Protein AF-A0A260YPU6-F1 (afdb_monomer_lite)

InterPro domains:
  IPR058879 NTF2-like domain, nematodes 2 [PF26529] (7-64)

Structure (mmCIF, N/CA/C/O backbone):
data_AF-A0A260YPU6-F1
#
_entry.id   AF-A0A260YPU6-F1
#
loop_
_atom_site.group_PDB
_atom_site.id
_atom_site.type_symbol
_atom_site.label_atom_id
_atom_site.label_alt_id
_atom_site.label_comp_id
_atom_site.label_asym_id
_atom_site.label_entity_id
_atom_site.label_seq_id
_atom_site.pdbx_PDB_ins_code
_atom_site.Cartn_x
_atom_site.Cartn_y
_atom_site.Cartn_z
_atom_site.occupancy
_atom_site.B_iso_or_equiv
_atom_site.auth_seq_id
_atom_site.auth_comp_id
_atom_site.auth_asym_id
_atom_site.auth_atom_id
_atom_site.pdbx_PDB_model_num
ATOM 1 N N . GLY A 1 1 ? 7.058 -7.503 -10.074 1.00 74.31 1 GLY A N 1
ATOM 2 C CA . GLY A 1 1 ? 7.553 -7.502 -8.681 1.00 74.31 1 GLY A CA 1
ATOM 3 C C . GLY A 1 1 ? 6.938 -6.349 -7.916 1.00 74.31 1 GLY A C 1
ATOM 4 O O . GLY A 1 1 ? 6.460 -5.420 -8.553 1.00 74.31 1 GLY A O 1
ATOM 5 N N . TYR A 1 2 ? 6.943 -6.376 -6.585 1.00 79.12 2 TYR A N 1
ATOM 6 C CA . TYR A 1 2 ? 6.414 -5.304 -5.731 1.00 79.12 2 TYR A CA 1
ATOM 7 C C . TYR A 1 2 ? 7.395 -4.923 -4.615 1.00 79.12 2 TYR A C 1
ATOM 9 O O . TYR A 1 2 ? 8.199 -5.738 -4.174 1.00 79.12 2 TYR A O 1
ATOM 17 N N . ARG A 1 3 ? 7.330 -3.676 -4.160 1.00 83.00 3 ARG A N 1
ATOM 18 C CA . ARG A 1 3 ? 8.109 -3.128 -3.054 1.00 83.00 3 ARG A CA 1
ATOM 19 C C . ARG A 1 3 ? 7.167 -2.352 -2.149 1.00 83.00 3 ARG A C 1
ATOM 21 O O . ARG A 1 3 ? 6.622 -1.329 -2.556 1.00 83.00 3 ARG A O 1
ATOM 28 N N . LEU A 1 4 ? 6.996 -2.822 -0.920 1.00 84.81 4 LEU A N 1
ATOM 29 C CA . LEU A 1 4 ? 6.366 -2.026 0.130 1.00 84.81 4 LEU A CA 1
ATOM 30 C C . LEU A 1 4 ? 7.306 -0.887 0.527 1.00 84.81 4 LEU A C 1
ATOM 32 O O . LEU A 1 4 ? 8.526 -1.057 0.493 1.00 84.81 4 LEU A O 1
ATOM 36 N N . ILE A 1 5 ? 6.748 0.261 0.898 1.00 87.00 5 ILE A N 1
ATOM 37 C CA . ILE A 1 5 ? 7.503 1.415 1.389 1.00 87.00 5 ILE A CA 1
ATOM 38 C C . ILE A 1 5 ? 7.351 1.455 2.915 1.00 87.00 5 ILE A C 1
ATOM 40 O O . ILE A 1 5 ? 6.369 2.015 3.400 1.00 87.00 5 ILE A O 1
ATOM 44 N N . PRO A 1 6 ? 8.270 0.867 3.710 1.00 84.69 6 PRO A N 1
ATOM 45 C CA . PRO A 1 6 ? 8.053 0.699 5.150 1.00 84.69 6 PRO A CA 1
ATOM 46 C C . PRO A 1 6 ? 7.946 2.033 5.887 1.00 84.69 6 PRO A C 1
ATOM 48 O O . PRO A 1 6 ? 7.167 2.153 6.821 1.00 84.69 6 PRO A O 1
ATOM 51 N N . SER A 1 7 ? 8.658 3.061 5.412 1.00 87.50 7 SER A N 1
ATOM 52 C CA . SER A 1 7 ? 8.575 4.426 5.944 1.00 87.50 7 SER A CA 1
ATOM 53 C C . SER A 1 7 ? 7.204 5.083 5.757 1.00 87.50 7 SER A C 1
ATOM 55 O O . SER A 1 7 ? 6.916 6.069 6.429 1.00 87.50 7 SER A O 1
ATOM 57 N N . SER A 1 8 ? 6.358 4.564 4.859 1.00 86.88 8 SER A N 1
ATOM 58 C CA . SER A 1 8 ? 4.975 5.033 4.713 1.00 86.88 8 SER A CA 1
ATOM 59 C C . SER A 1 8 ? 4.040 4.449 5.776 1.00 86.88 8 SER A C 1
ATOM 61 O O . SER A 1 8 ? 2.991 5.030 6.034 1.00 86.88 8 SER A O 1
ATOM 63 N N . ILE A 1 9 ? 4.418 3.333 6.409 1.00 86.75 9 ILE A N 1
ATOM 64 C CA . ILE A 1 9 ? 3.595 2.647 7.404 1.00 86.75 9 ILE A CA 1
ATOM 65 C C . ILE A 1 9 ? 3.817 3.315 8.760 1.00 86.75 9 ILE A C 1
ATOM 67 O O . ILE A 1 9 ? 4.920 3.299 9.307 1.00 86.75 9 ILE A O 1
ATOM 71 N N . LYS A 1 10 ? 2.756 3.897 9.319 1.00 86.38 10 LYS A N 1
ATOM 72 C CA . LYS A 1 10 ? 2.787 4.504 10.654 1.00 86.38 10 LYS A CA 1
ATOM 73 C C . LYS A 1 10 ? 2.436 3.464 11.718 1.00 86.38 10 LYS A C 1
ATOM 75 O O . LYS A 1 10 ? 1.417 2.785 11.601 1.00 86.38 10 LYS A O 1
ATOM 80 N N . PHE A 1 11 ? 3.267 3.377 12.757 1.00 84.94 11 PHE A N 1
ATOM 81 C CA . PHE A 1 11 ? 3.046 2.533 13.933 1.00 84.94 11 PHE A CA 1
ATOM 82 C C . PHE A 1 11 ? 2.961 3.396 15.209 1.00 84.94 11 PHE A C 1
ATOM 84 O O . PHE A 1 11 ? 3.795 4.291 15.365 1.00 84.94 11 PHE A O 1
ATOM 91 N N . PRO A 1 12 ? 2.014 3.128 16.133 1.00 86.50 12 PRO A N 1
ATOM 92 C CA . PRO A 1 12 ? 0.919 2.162 16.001 1.00 86.50 12 PRO A CA 1
ATOM 93 C C . PRO A 1 12 ? -0.084 2.586 14.914 1.00 86.50 12 PRO A C 1
ATOM 95 O O . PRO A 1 12 ? -0.192 3.766 14.584 1.00 86.50 12 PRO A O 1
ATOM 98 N N . ALA A 1 13 ? -0.794 1.616 14.333 1.00 82.50 13 ALA A N 1
ATOM 99 C CA . ALA A 1 13 ? -1.804 1.906 13.320 1.00 82.50 13 ALA A CA 1
ATOM 100 C C . ALA A 1 13 ? -3.003 2.633 13.956 1.00 82.50 13 ALA A C 1
ATOM 102 O O . ALA A 1 13 ? -3.522 2.205 14.987 1.00 82.50 13 ALA A O 1
ATOM 103 N N . THR A 1 14 ? -3.412 3.741 13.343 1.00 89.88 14 THR A N 1
ATOM 104 C CA . THR A 1 14 ? -4.559 4.571 13.737 1.00 89.88 14 THR A CA 1
ATOM 105 C C . THR A 1 14 ? -5.837 4.132 13.023 1.00 89.88 14 THR A C 1
ATOM 107 O O . THR A 1 14 ? -5.759 3.462 11.999 1.00 89.88 14 THR A O 1
ATOM 110 N N . GLU A 1 15 ? -7.013 4.575 13.493 1.00 92.06 15 GLU A N 1
ATOM 111 C CA . GLU A 1 15 ? -8.317 4.226 12.887 1.00 92.06 15 GLU A CA 1
ATOM 112 C C . GLU A 1 15 ? -8.398 4.489 11.378 1.00 92.06 15 GLU A C 1
ATOM 114 O O . GLU A 1 15 ? -9.113 3.794 10.665 1.00 92.06 15 GLU A O 1
ATOM 119 N N . SER A 1 16 ? -7.655 5.477 10.886 1.00 92.00 16 SER A N 1
ATOM 120 C CA . SER A 1 16 ? -7.384 5.675 9.468 1.00 92.00 16 SER A CA 1
ATOM 121 C C . SER A 1 16 ? -5.875 5.695 9.273 1.00 92.00 16 SER A C 1
ATOM 123 O O . SER A 1 16 ? -5.175 6.440 9.962 1.00 92.00 16 SER A O 1
ATOM 125 N N . THR A 1 17 ? -5.358 4.855 8.381 1.00 93.62 17 THR A N 1
ATOM 126 C CA . THR A 1 17 ? -3.924 4.764 8.096 1.00 93.62 17 THR A CA 1
ATOM 127 C C . THR A 1 17 ? -3.688 4.565 6.609 1.00 93.62 17 THR A C 1
ATOM 129 O O . THR A 1 17 ? -4.552 4.079 5.885 1.00 93.62 17 THR A O 1
ATOM 132 N N . THR A 1 18 ? -2.503 4.933 6.143 1.00 93.81 18 THR A N 1
ATOM 133 C CA . THR A 1 18 ? -2.130 4.826 4.735 1.00 93.81 18 THR A CA 1
ATOM 134 C C . THR A 1 18 ? -0.805 4.096 4.632 1.00 93.81 18 THR A C 1
ATOM 136 O O . THR A 1 18 ? 0.081 4.305 5.457 1.00 93.81 18 THR A O 1
ATOM 139 N N . PHE A 1 19 ? -0.641 3.274 3.601 1.00 93.00 19 PHE A N 1
ATOM 140 C CA . PHE A 1 19 ? 0.673 2.777 3.214 1.00 93.00 19 PHE A CA 1
ATOM 141 C C . PHE A 1 19 ? 0.825 2.748 1.699 1.00 93.00 19 PHE A C 1
ATOM 143 O O . PHE A 1 19 ? -0.147 2.738 0.942 1.00 93.00 19 PHE A O 1
ATOM 150 N N . GLN A 1 20 ? 2.076 2.749 1.258 1.00 93.75 20 GLN A N 1
ATOM 151 C CA . GLN A 1 20 ? 2.438 2.789 -0.146 1.00 93.75 20 GLN A CA 1
ATOM 152 C C . GLN A 1 20 ? 3.129 1.499 -0.573 1.00 93.75 20 GLN A C 1
ATOM 154 O O . GLN A 1 20 ? 3.955 0.921 0.144 1.00 93.75 20 GLN A O 1
ATOM 159 N N . MET A 1 21 ? 2.805 1.079 -1.789 1.00 90.75 21 MET A N 1
ATOM 160 C CA . MET A 1 21 ? 3.431 -0.036 -2.478 1.00 90.75 21 MET A CA 1
ATOM 161 C C . MET A 1 21 ? 3.761 0.393 -3.899 1.00 90.75 21 MET A C 1
ATOM 163 O O . MET A 1 21 ? 2.933 0.976 -4.589 1.00 90.75 21 MET A O 1
ATOM 167 N N . ASN A 1 22 ? 4.947 0.039 -4.366 1.00 89.25 22 ASN A N 1
ATOM 168 C CA . ASN A 1 22 ? 5.311 0.190 -5.764 1.00 89.25 22 ASN A CA 1
ATOM 169 C C . ASN A 1 22 ? 5.305 -1.183 -6.421 1.00 89.25 22 ASN A C 1
ATOM 171 O O . ASN A 1 22 ? 5.808 -2.143 -5.844 1.00 89.25 22 ASN A O 1
ATOM 175 N N . THR A 1 23 ? 4.796 -1.293 -7.639 1.00 85.75 23 THR A N 1
ATOM 176 C CA . THR A 1 23 ? 4.923 -2.502 -8.456 1.00 85.75 23 THR A CA 1
ATOM 177 C C . THR A 1 23 ? 5.687 -2.192 -9.724 1.00 85.75 23 THR A C 1
ATOM 179 O O . THR A 1 23 ? 5.536 -1.119 -10.292 1.00 85.75 23 THR A O 1
ATOM 182 N N . VAL A 1 24 ? 6.474 -3.152 -10.187 1.00 85.19 24 VAL A N 1
ATOM 183 C CA . VAL A 1 24 ? 7.154 -3.108 -11.478 1.00 85.19 24 VAL A CA 1
ATOM 184 C C . VAL A 1 24 ? 6.670 -4.276 -12.319 1.00 85.19 24 VAL A C 1
ATOM 186 O O . VAL A 1 24 ? 6.708 -5.429 -11.872 1.00 85.19 24 VAL A O 1
ATOM 189 N N . THR A 1 25 ? 6.216 -3.974 -13.529 1.00 78.75 25 THR A N 1
ATOM 190 C CA . THR A 1 25 ? 5.744 -4.955 -14.509 1.00 78.75 25 THR A CA 1
ATOM 191 C C . THR A 1 25 ? 6.583 -4.876 -15.780 1.00 78.75 25 THR A C 1
ATOM 193 O O . THR A 1 25 ? 7.140 -3.828 -16.103 1.00 78.75 25 THR A O 1
ATOM 196 N N . LYS A 1 26 ? 6.708 -6.007 -16.477 1.00 76.62 26 LYS A N 1
ATOM 197 C CA . LYS A 1 26 ? 7.367 -6.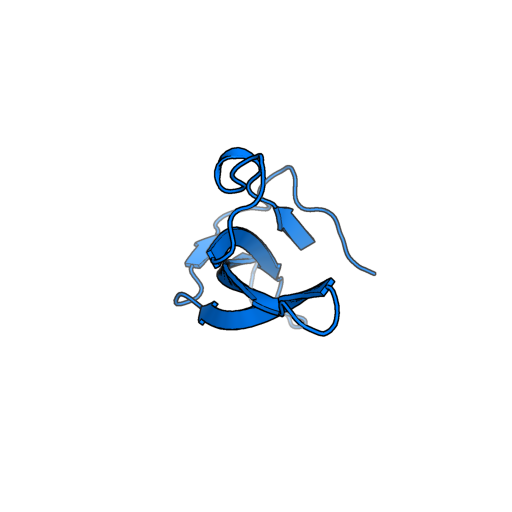109 -17.780 1.00 76.62 26 LYS A CA 1
ATOM 198 C C . LYS A 1 26 ? 6.326 -6.585 -18.800 1.00 76.62 26 LYS A C 1
ATOM 200 O O . LYS A 1 26 ? 5.567 -7.498 -18.462 1.00 76.62 26 LYS A O 1
ATOM 205 N N . PRO A 1 27 ? 6.269 -6.011 -20.011 1.00 71.81 27 PRO A N 1
ATOM 206 C CA . PRO A 1 27 ? 5.355 -6.479 -21.046 1.00 71.81 27 PRO A CA 1
ATOM 207 C C . PRO A 1 27 ? 5.666 -7.928 -21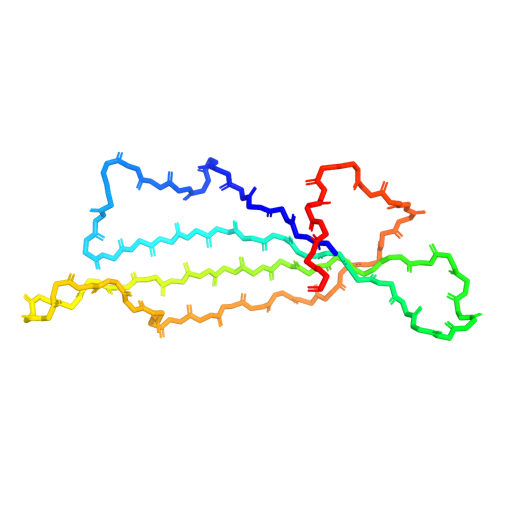.464 1.00 71.81 27 PRO A C 1
ATOM 209 O O . PRO A 1 27 ? 6.820 -8.357 -21.498 1.00 71.81 27 PRO A O 1
ATOM 212 N N . LEU A 1 28 ? 4.614 -8.695 -21.782 1.00 67.12 28 LEU A N 1
ATOM 213 C CA . LEU A 1 28 ? 4.704 -10.106 -22.197 1.00 67.12 28 LEU A CA 1
ATOM 214 C C . LEU A 1 28 ? 5.239 -10.300 -23.626 1.00 67.12 28 LEU A C 1
ATOM 216 O O . LEU A 1 28 ? 5.719 -11.384 -23.956 1.00 67.12 28 LEU A O 1
ATOM 220 N N . LYS A 1 29 ? 5.141 -9.285 -24.491 1.00 68.06 29 LYS A N 1
ATOM 221 C CA . LYS A 1 29 ? 5.623 -9.327 -25.881 1.00 68.06 29 LYS A CA 1
ATOM 222 C C . LYS A 1 29 ? 6.749 -8.320 -26.101 1.00 68.06 29 LYS A C 1
ATOM 224 O O . LYS A 1 29 ? 6.893 -7.395 -25.315 1.00 68.06 29 LYS A O 1
ATOM 229 N N . LYS A 1 30 ? 7.509 -8.582 -27.173 1.00 52.44 30 LYS A N 1
ATOM 230 C CA . LYS A 1 30 ? 8.754 -7.990 -27.713 1.00 52.44 30 LYS A CA 1
ATOM 231 C C . LYS A 1 30 ? 8.879 -6.449 -27.778 1.00 52.44 30 LYS A C 1
ATOM 233 O O . LYS A 1 30 ? 9.674 -5.977 -28.575 1.00 52.44 30 LYS A O 1
ATOM 238 N N . ASP A 1 31 ? 8.168 -5.669 -26.974 1.00 55.69 31 ASP A N 1
ATOM 239 C CA . ASP A 1 31 ? 8.511 -4.259 -26.814 1.00 55.69 31 ASP A CA 1
ATOM 240 C C . ASP A 1 31 ? 9.684 -4.139 -25.835 1.00 55.69 31 ASP A C 1
ATOM 242 O O . ASP A 1 31 ? 9.605 -4.436 -24.640 1.00 55.69 31 ASP A O 1
ATOM 246 N N . ASP A 1 32 ? 10.811 -3.824 -26.461 1.00 58.66 32 ASP A N 1
ATOM 247 C CA . ASP A 1 32 ? 12.153 -3.546 -25.974 1.00 58.66 32 ASP A CA 1
ATOM 248 C C . ASP A 1 32 ? 12.256 -3.090 -24.517 1.00 58.66 32 ASP A C 1
ATOM 250 O O . ASP A 1 32 ? 12.019 -1.935 -24.190 1.00 58.66 32 ASP A O 1
ATOM 254 N N . GLY A 1 33 ? 12.719 -3.996 -23.649 1.00 60.75 33 GLY A N 1
ATOM 255 C CA . GLY A 1 33 ? 13.514 -3.680 -22.452 1.00 60.75 33 GLY A CA 1
ATOM 256 C C . GLY A 1 33 ? 12.891 -2.810 -21.351 1.00 60.75 33 GLY A C 1
ATOM 257 O O . GLY A 1 33 ? 13.527 -2.650 -20.310 1.00 60.75 33 GLY A O 1
ATOM 258 N N . TRP A 1 34 ? 11.692 -2.261 -21.536 1.00 71.06 34 TRP A N 1
ATOM 259 C CA . TRP A 1 34 ? 11.105 -1.283 -20.628 1.00 71.06 34 TRP A CA 1
ATOM 260 C C . TRP A 1 34 ? 10.348 -1.946 -19.486 1.00 71.06 34 TRP A C 1
ATOM 262 O O . TRP A 1 34 ? 9.619 -2.928 -19.649 1.00 71.06 34 TRP A O 1
ATOM 272 N N . PHE A 1 35 ? 10.518 -1.362 -18.307 1.00 77.81 35 PHE A N 1
ATOM 273 C CA . PHE A 1 35 ? 9.791 -1.728 -17.104 1.00 77.81 35 PHE A CA 1
ATOM 274 C C . PHE A 1 35 ? 8.771 -0.637 -16.797 1.00 77.81 35 PHE A C 1
ATOM 276 O O . PHE A 1 35 ? 9.075 0.544 -16.913 1.00 77.81 35 PHE A O 1
ATOM 283 N N . TYR A 1 36 ? 7.568 -1.016 -16.378 1.00 81.69 36 TYR A N 1
ATOM 284 C CA . TYR A 1 36 ? 6.538 -0.063 -15.969 1.00 81.69 36 TYR A CA 1
ATOM 285 C C . TYR A 1 36 ? 6.415 -0.073 -14.453 1.00 81.69 36 TYR A C 1
ATOM 287 O O . TYR A 1 36 ? 6.037 -1.089 -13.860 1.00 81.69 36 TYR A O 1
ATOM 295 N N . GLY A 1 37 ? 6.760 1.054 -13.834 1.00 85.88 37 GLY A N 1
ATOM 296 C CA . GLY A 1 37 ? 6.586 1.311 -12.413 1.00 85.88 37 GLY A CA 1
ATOM 297 C C . GLY A 1 37 ? 5.203 1.882 -12.132 1.00 85.88 37 GLY A C 1
ATOM 298 O O . GLY A 1 37 ? 4.775 2.825 -12.782 1.00 85.88 37 GLY A O 1
ATOM 299 N N . GLN A 1 38 ? 4.514 1.340 -11.140 1.00 87.88 38 GLN A N 1
ATOM 300 C CA . GLN A 1 38 ? 3.186 1.771 -10.724 1.00 87.88 38 GLN A CA 1
ATOM 301 C C . GLN A 1 38 ? 3.207 2.014 -9.217 1.00 87.88 38 GLN A C 1
ATOM 303 O O . GLN A 1 38 ? 3.612 1.129 -8.459 1.00 87.88 38 GLN A O 1
ATOM 308 N N . LYS A 1 39 ? 2.776 3.199 -8.777 1.00 91.31 39 LYS A N 1
ATOM 309 C CA . LYS A 1 39 ? 2.636 3.523 -7.353 1.00 91.31 39 LYS A CA 1
ATOM 310 C C . LYS A 1 39 ? 1.189 3.272 -6.935 1.00 91.31 39 LYS A C 1
ATOM 312 O O . LYS A 1 39 ? 0.251 3.641 -7.647 1.00 91.31 39 LYS A O 1
ATOM 317 N N . TRP A 1 40 ? 1.039 2.624 -5.790 1.00 93.38 40 TRP A N 1
ATOM 318 C CA . TRP A 1 40 ? -0.227 2.291 -5.156 1.00 93.38 40 TRP A CA 1
ATOM 319 C C . TRP A 1 40 ? -0.238 2.930 -3.774 1.00 93.38 40 TRP A C 1
ATOM 321 O O . TRP A 1 40 ? 0.670 2.691 -2.973 1.00 93.38 40 TRP A O 1
ATOM 331 N N . THR A 1 41 ? -1.274 3.707 -3.486 1.00 95.00 41 THR A N 1
ATOM 332 C CA . THR A 1 41 ? -1.521 4.255 -2.152 1.00 95.00 41 THR A CA 1
ATOM 333 C C . THR A 1 41 ? -2.781 3.606 -1.600 1.00 95.00 41 THR A C 1
ATOM 335 O O . THR A 1 41 ? -3.873 3.783 -2.143 1.00 95.00 41 THR A O 1
ATOM 338 N N . PHE A 1 42 ? -2.619 2.829 -0.534 1.0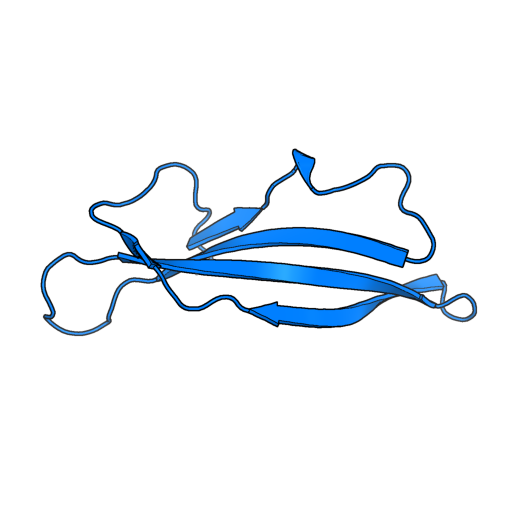0 95.06 42 PHE A N 1
ATOM 339 C CA . PHE A 1 42 ? -3.710 2.165 0.168 1.00 95.06 42 PHE A CA 1
ATOM 340 C C . PHE A 1 42 ? -4.139 3.026 1.339 1.00 95.06 42 PHE A C 1
ATOM 342 O O . PHE A 1 42 ? -3.334 3.278 2.232 1.00 95.06 42 PHE A O 1
ATOM 349 N N . HIS A 1 43 ? -5.402 3.428 1.354 1.00 95.19 43 HIS A N 1
ATOM 350 C CA . HIS A 1 43 ? -6.034 4.078 2.493 1.00 95.19 43 HIS A CA 1
ATOM 351 C C . HIS A 1 43 ? -6.870 3.034 3.218 1.00 95.19 43 HIS A C 1
ATOM 353 O O . HIS A 1 43 ? -7.832 2.495 2.667 1.00 95.19 43 HIS A O 1
ATOM 359 N N . LEU A 1 44 ? -6.451 2.705 4.432 1.00 94.62 44 LEU A N 1
ATOM 360 C CA . LEU A 1 44 ? -7.089 1.727 5.290 1.00 94.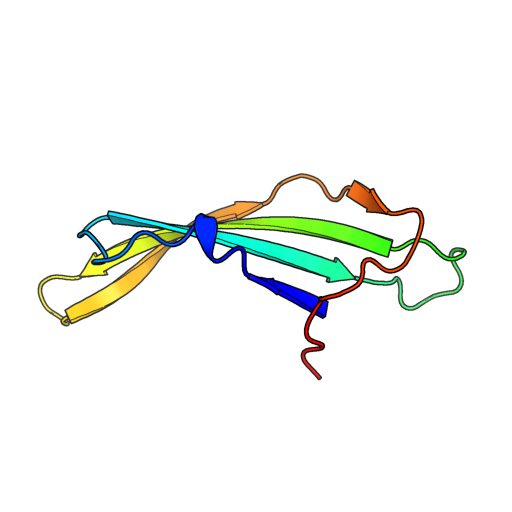62 44 LEU A CA 1
ATOM 361 C C . LEU A 1 44 ? -7.907 2.418 6.370 1.00 94.62 44 LEU A C 1
ATOM 363 O O . LEU A 1 44 ? -7.507 3.452 6.910 1.00 94.62 44 LEU A O 1
ATOM 367 N N . LYS A 1 45 ? -9.009 1.776 6.745 1.00 95.00 45 LYS A N 1
ATOM 368 C CA . LYS A 1 45 ? -9.838 2.201 7.864 1.00 95.00 45 LYS A CA 1
ATOM 369 C C . LYS A 1 45 ? -10.172 1.030 8.767 1.00 95.00 45 LYS A C 1
ATOM 371 O O . LYS A 1 45 ? -10.411 -0.081 8.301 1.00 95.00 45 LYS A O 1
ATOM 376 N N . TRP A 1 46 ? -10.148 1.284 10.064 1.00 93.88 46 TRP A N 1
ATOM 377 C CA . TRP A 1 46 ? -10.477 0.317 11.091 1.00 93.88 46 TRP A CA 1
ATOM 378 C C . TRP A 1 46 ? -11.992 0.166 11.199 1.00 93.88 46 TRP A C 1
ATOM 380 O O . TRP A 1 46 ? -12.728 1.147 11.331 1.00 93.88 46 TRP A O 1
ATOM 390 N N . HIS A 1 47 ? -12.472 -1.071 11.143 1.00 92.94 47 HIS A N 1
ATOM 391 C CA . HIS A 1 47 ? -13.866 -1.384 11.401 1.00 92.94 47 HIS A CA 1
ATOM 392 C C . HIS A 1 47 ? -14.047 -1.756 12.877 1.00 92.94 47 HIS A C 1
ATOM 394 O O . HIS A 1 47 ? -13.701 -2.858 13.295 1.00 92.94 47 HIS A O 1
ATOM 400 N N . ASN A 1 48 ? -14.617 -0.843 13.671 1.00 90.12 48 ASN A N 1
ATOM 401 C CA . ASN A 1 48 ? -14.737 -0.990 15.130 1.00 90.12 48 ASN A CA 1
ATOM 402 C C . ASN A 1 48 ? -15.503 -2.241 15.586 1.00 90.12 48 ASN A C 1
ATOM 404 O O . ASN A 1 48 ? -15.203 -2.784 16.646 1.00 90.12 48 ASN A O 1
ATOM 408 N N . ARG A 1 49 ? -16.491 -2.699 14.806 1.00 90.31 49 ARG A N 1
ATOM 409 C CA . ARG A 1 49 ? -17.327 -3.848 15.182 1.00 90.31 49 ARG A CA 1
ATOM 410 C C . ARG A 1 49 ? -16.616 -5.180 14.973 1.00 90.31 49 ARG A C 1
ATOM 412 O O . ARG A 1 49 ? -16.673 -6.041 15.841 1.00 90.31 49 ARG A O 1
ATOM 419 N N . ASP A 1 50 ? -15.959 -5.320 13.830 1.00 89.81 50 ASP A N 1
ATOM 420 C CA . ASP A 1 50 ? -15.386 -6.595 13.388 1.00 89.81 50 ASP A CA 1
ATOM 421 C C . ASP A 1 50 ? -13.865 -6.659 13.598 1.00 89.81 50 ASP A C 1
ATOM 423 O O . ASP A 1 50 ? -13.242 -7.676 13.315 1.00 89.81 50 ASP A O 1
ATOM 427 N N . GLN A 1 51 ? -13.270 -5.576 14.109 1.00 90.94 51 GLN A N 1
ATOM 428 C CA . GLN A 1 51 ? -11.873 -5.480 14.526 1.00 90.94 51 GLN A CA 1
ATOM 429 C C . GLN A 1 51 ? -10.864 -5.839 13.423 1.00 90.94 51 GLN A C 1
ATOM 431 O O . GLN A 1 51 ? -9.898 -6.571 13.647 1.00 90.94 51 GLN A O 1
ATOM 436 N N . PHE A 1 52 ? -11.066 -5.295 12.222 1.00 92.31 52 PHE A N 1
ATOM 437 C CA . PHE A 1 52 ? -10.117 -5.427 11.117 1.00 92.31 52 PHE A CA 1
ATOM 438 C C . PHE A 1 52 ? -9.976 -4.128 10.319 1.00 92.31 52 PHE A C 1
ATOM 440 O O . PHE A 1 52 ? -10.869 -3.278 10.311 1.00 92.31 52 PHE A O 1
ATOM 447 N N . TYR A 1 53 ? -8.846 -3.978 9.625 1.00 92.62 53 TYR A N 1
ATOM 448 C CA . TYR A 1 53 ? -8.649 -2.906 8.651 1.00 92.62 53 TYR A CA 1
ATOM 449 C C . TYR A 1 53 ? -9.179 -3.324 7.281 1.00 92.62 53 TYR A C 1
ATOM 451 O O . TYR A 1 53 ? -8.799 -4.377 6.769 1.00 92.62 53 TYR A O 1
ATOM 459 N N . TYR A 1 54 ? -9.994 -2.477 6.659 1.00 93.12 54 TYR A N 1
ATOM 460 C CA . TYR A 1 54 ? -10.404 -2.621 5.263 1.00 93.12 54 TYR A CA 1
ATOM 461 C C . TYR A 1 54 ? -9.801 -1.515 4.403 1.00 93.12 54 TYR A C 1
ATOM 463 O O . TYR A 1 54 ? -9.445 -0.448 4.903 1.00 93.12 54 TYR A O 1
ATOM 471 N N . ILE A 1 55 ? -9.694 -1.770 3.099 1.00 95.25 55 ILE A N 1
ATOM 472 C CA . ILE A 1 55 ? -9.289 -0.757 2.122 1.00 95.25 55 ILE A CA 1
ATOM 473 C C . ILE A 1 55 ? -10.490 0.163 1.887 1.00 95.25 55 ILE A C 1
ATOM 475 O O . ILE A 1 55 ? -11.456 -0.235 1.243 1.00 95.25 55 ILE A O 1
ATOM 479 N N . GLU A 1 56 ? -10.435 1.382 2.421 1.00 96.50 56 GLU A N 1
ATOM 480 C CA . GLU A 1 56 ? -11.442 2.422 2.176 1.00 96.50 56 GLU A CA 1
ATOM 481 C C . GLU A 1 56 ? -11.257 3.023 0.779 1.00 96.50 56 GLU A C 1
ATOM 483 O O . GLU A 1 56 ? -12.226 3.277 0.065 1.00 96.50 56 GLU A O 1
ATOM 488 N N . LYS A 1 57 ? -9.999 3.221 0.366 1.00 96.12 57 LYS A N 1
ATOM 489 C CA . LYS A 1 57 ? -9.653 3.772 -0.946 1.00 96.12 57 LYS A CA 1
ATOM 490 C C . LYS A 1 57 ? -8.328 3.212 -1.445 1.00 96.12 57 LYS A C 1
ATOM 492 O O . LYS A 1 57 ? -7.376 3.043 -0.683 1.00 96.12 57 LYS A O 1
ATOM 497 N N . LEU A 1 58 ? -8.257 2.991 -2.752 1.00 95.06 58 LEU A N 1
ATOM 498 C CA . LEU A 1 58 ? -7.030 2.666 -3.463 1.00 95.06 58 LEU A CA 1
ATOM 499 C C . LEU A 1 58 ? -6.764 3.730 -4.525 1.00 95.06 58 LEU A C 1
ATOM 501 O O . LEU A 1 58 ? -7.617 3.989 -5.371 1.00 95.06 58 LEU A O 1
ATOM 505 N N . GLU A 1 59 ? -5.584 4.339 -4.479 1.00 95.44 59 GLU A N 1
ATOM 506 C CA . GLU A 1 59 ? -5.144 5.310 -5.479 1.00 95.44 59 GLU A CA 1
ATOM 507 C C . GLU A 1 59 ? -3.991 4.747 -6.301 1.00 95.44 59 GLU A C 1
ATOM 509 O O . GLU A 1 59 ? -3.030 4.183 -5.773 1.00 95.44 59 GLU A O 1
ATOM 514 N N . LEU A 1 60 ? -4.107 4.939 -7.611 1.00 91.50 60 LEU A N 1
ATOM 515 C CA . LEU A 1 60 ? -3.177 4.482 -8.629 1.00 91.50 60 LEU A CA 1
ATOM 516 C C . LEU A 1 60 ? -2.638 5.706 -9.361 1.00 91.50 60 LEU A C 1
ATOM 518 O O . LEU A 1 60 ? -3.415 6.506 -9.880 1.00 91.50 60 LEU A O 1
ATOM 522 N N . THR A 1 61 ? -1.318 5.863 -9.417 1.00 88.81 61 THR A N 1
ATOM 523 C CA . THR A 1 61 ? -0.705 6.897 -10.266 1.00 88.81 61 THR A CA 1
ATOM 524 C C . THR A 1 61 ? -0.632 6.435 -11.720 1.00 88.81 61 THR A C 1
ATOM 526 O O . THR A 1 61 ? -0.780 5.251 -11.999 1.00 88.81 61 THR A O 1
ATOM 529 N N . CYS A 1 62 ? -0.358 7.324 -12.674 1.00 83.81 62 CYS A N 1
ATOM 530 C CA . CYS A 1 62 ? 0.010 6.851 -14.010 1.00 83.81 62 CYS A CA 1
ATOM 531 C C . CYS A 1 62 ? 1.304 6.012 -13.940 1.00 83.81 62 CYS A C 1
ATOM 533 O O . CYS A 1 62 ? 2.184 6.340 -13.133 1.00 83.81 62 CYS A O 1
ATOM 535 N N . PRO A 1 63 ? 1.433 4.954 -14.761 1.00 82.81 63 PRO A N 1
ATOM 536 C CA . PRO A 1 63 ? 2.664 4.186 -14.849 1.00 82.81 63 PRO A CA 1
ATOM 537 C C . PRO A 1 63 ? 3.832 5.046 -15.344 1.00 82.81 63 PRO A C 1
ATOM 539 O O . PRO A 1 63 ? 3.699 5.795 -16.310 1.00 82.81 63 PRO A O 1
ATOM 542 N N . GLU A 1 64 ? 4.991 4.901 -14.711 1.00 84.06 64 GLU A N 1
ATOM 543 C CA . GLU A 1 64 ? 6.250 5.519 -15.130 1.00 84.06 64 GLU A CA 1
ATOM 544 C C . GLU A 1 64 ? 7.087 4.492 -15.908 1.00 84.06 64 GLU A C 1
ATOM 546 O O . GLU A 1 64 ? 7.215 3.338 -15.487 1.00 84.06 64 GLU A O 1
ATOM 551 N N . ILE A 1 65 ? 7.670 4.901 -17.041 1.00 82.38 65 ILE A N 1
ATOM 552 C CA . ILE A 1 65 ? 8.624 4.070 -17.789 1.00 82.38 65 ILE A CA 1
ATOM 553 C C . ILE A 1 65 ? 9.958 4.093 -17.039 1.00 82.38 65 ILE A C 1
ATOM 555 O O . ILE A 1 65 ? 10.533 5.151 -16.792 1.00 82.38 65 ILE A O 1
ATOM 559 N N . LEU A 1 66 ? 10.454 2.916 -16.683 1.00 76.75 66 LEU A N 1
ATOM 560 C CA . LEU A 1 66 ? 11.711 2.714 -15.982 1.00 76.75 66 LEU A CA 1
ATOM 561 C C . LEU A 1 66 ? 12.763 2.193 -16.965 1.00 76.75 66 LEU A C 1
ATOM 563 O O . LEU A 1 66 ? 12.527 1.229 -17.697 1.00 76.75 66 LEU A O 1
ATOM 567 N N . ALA A 1 67 ? 13.938 2.826 -16.947 1.00 66.81 67 ALA A N 1
ATOM 568 C CA . ALA A 1 67 ? 15.051 2.514 -17.844 1.00 66.81 67 ALA A CA 1
ATOM 569 C C . ALA A 1 67 ? 15.745 1.168 -17.543 1.00 66.81 67 ALA A C 1
ATOM 571 O O . ALA A 1 67 ? 16.452 0.643 -18.399 1.00 66.81 67 ALA A O 1
ATOM 572 N N . SER A 1 68 ? 15.573 0.605 -16.342 1.00 65.25 68 SER A N 1
ATOM 573 C CA . SER A 1 68 ? 16.175 -0.672 -15.936 1.00 65.25 68 SER A CA 1
ATOM 574 C C . SER A 1 68 ? 15.401 -1.344 -14.795 1.00 65.25 68 SER A C 1
ATOM 576 O O . SER A 1 68 ? 14.567 -0.708 -14.140 1.00 65.25 68 SER A O 1
ATOM 578 N N . GLU A 1 69 ? 15.666 -2.639 -14.543 1.00 60.88 69 GLU A N 1
ATOM 579 C CA . GLU A 1 69 ? 15.165 -3.311 -13.336 1.00 60.88 69 GLU A CA 1
ATOM 580 C C . GLU A 1 69 ? 15.666 -2.564 -12.102 1.00 60.88 69 GLU A C 1
ATOM 582 O O . GLU A 1 69 ? 16.866 -2.430 -11.862 1.00 60.8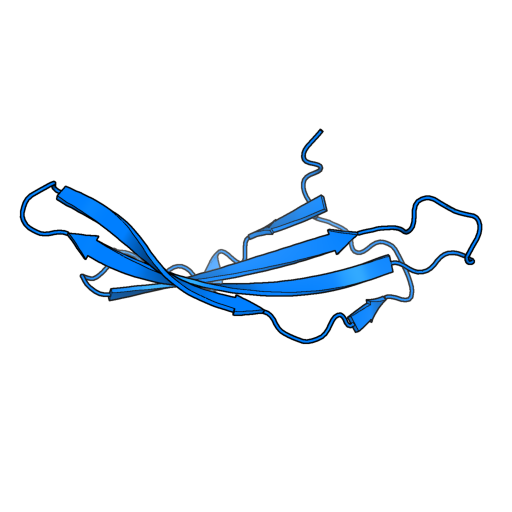8 69 GLU A O 1
ATOM 587 N N . VAL A 1 70 ? 14.728 -2.096 -11.288 1.00 62.19 70 VAL A N 1
ATOM 588 C CA . VAL A 1 70 ? 15.058 -1.484 -10.009 1.00 62.19 70 VAL A CA 1
ATOM 589 C C . VAL A 1 70 ? 15.297 -2.617 -8.998 1.00 62.19 70 VAL A C 1
ATOM 591 O O . VAL A 1 70 ? 14.431 -3.486 -8.854 1.00 62.19 70 VAL A O 1
ATOM 594 N N . PRO A 1 71 ? 16.433 -2.647 -8.278 1.00 54.53 71 PRO A N 1
ATOM 595 C CA . PRO A 1 71 ? 16.669 -3.654 -7.248 1.00 54.53 71 PRO A CA 1
ATOM 596 C C . PRO A 1 71 ? 15.645 -3.512 -6.105 1.00 54.53 71 PRO A C 1
ATOM 598 O O . PRO A 1 71 ? 15.215 -2.402 -5.780 1.00 54.53 71 PRO A O 1
ATOM 601 N N . ASN A 1 72 ? 15.292 -4.635 -5.462 1.00 61.31 72 ASN A N 1
ATOM 602 C CA . ASN A 1 72 ? 14.405 -4.754 -4.282 1.00 61.31 72 ASN A CA 1
ATOM 603 C C . ASN A 1 72 ? 12.885 -4.866 -4.525 1.00 61.31 72 ASN A C 1
ATOM 605 O O . ASN A 1 72 ? 12.098 -4.474 -3.661 1.00 61.31 72 ASN A O 1
ATOM 609 N N . TYR A 1 73 ? 12.453 -5.430 -5.655 1.00 64.25 73 TYR A N 1
ATOM 610 C CA . TYR A 1 73 ? 11.053 -5.827 -5.850 1.00 64.25 73 TYR A CA 1
ATOM 611 C C . TYR A 1 73 ? 10.893 -7.332 -5.621 1.00 64.25 73 TYR A C 1
ATOM 613 O O . TYR A 1 73 ? 11.477 -8.141 -6.341 1.00 64.25 73 TYR A O 1
ATOM 621 N N . LEU A 1 74 ? 10.072 -7.717 -4.645 1.00 56.59 74 LEU A N 1
ATOM 622 C CA . LEU A 1 74 ? 9.728 -9.109 -4.383 1.00 56.59 74 LEU A CA 1
ATOM 623 C C . LEU A 1 74 ? 8.856 -9.625 -5.541 1.00 56.59 74 LEU A C 1
ATOM 625 O O . LEU A 1 74 ? 7.924 -8.951 -5.990 1.0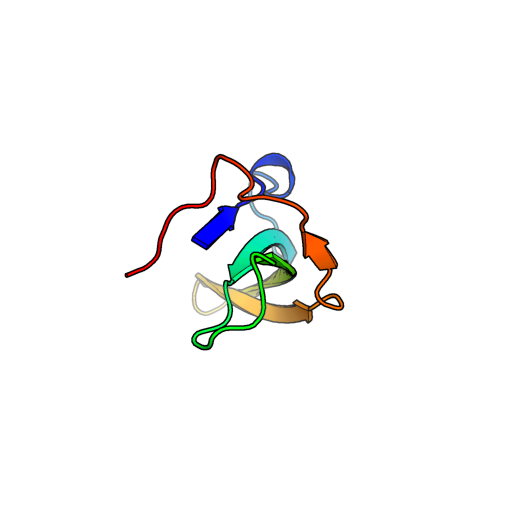0 56.59 74 LEU A O 1
ATOM 629 N N . ARG A 1 75 ? 9.201 -10.780 -6.116 1.00 53.41 75 ARG A N 1
ATOM 630 C CA . ARG A 1 75 ? 8.415 -11.393 -7.198 1.00 53.41 75 ARG A CA 1
ATOM 631 C C . ARG A 1 75 ? 7.245 -12.151 -6.566 1.00 53.41 75 ARG A C 1
ATOM 633 O O . ARG A 1 75 ? 7.480 -13.025 -5.743 1.00 53.41 75 ARG A O 1
ATOM 640 N N . ILE A 1 76 ? 6.012 -11.803 -6.936 1.00 44.53 76 ILE A N 1
ATOM 641 C CA . ILE A 1 76 ? 4.846 -12.664 -6.689 1.00 44.53 76 ILE A CA 1
ATOM 642 C C . ILE A 1 76 ? 4.756 -13.562 -7.918 1.00 44.53 76 ILE A C 1
ATOM 644 O O . ILE A 1 76 ? 4.682 -13.036 -9.033 1.00 44.53 76 ILE A O 1
ATOM 648 N N . GLY A 1 77 ? 4.914 -14.865 -7.699 1.00 39.22 77 GLY A N 1
ATOM 649 C CA . GLY A 1 77 ? 4.710 -15.913 -8.698 1.00 39.22 77 GLY A CA 1
ATOM 650 C C . GLY A 1 77 ? 3.257 -16.345 -8.742 1.00 39.22 77 GLY A C 1
ATOM 651 O O . GLY A 1 77 ? 2.602 -16.255 -7.679 1.00 39.22 77 GLY A O 1
#

Organism: Caenorhabditis remanei (NCBI:txid31234)

Sequence (77 aa):
GYRLIPSSIKFPATESTTFQMNTVTKPLKKDDGWFYGQKWTFHLKWHNRDQFYYIEKLELTCPEILASEVPNYLRIG

Foldseek 3Di:
DKDWDVVQFDPPDDQKGKTKMKDWDDDPDDPPAKIWIKIKIFIWGADPPVGDIDGPDIDIDHIDIDNHDDPDGDDDD

pLDDT: mean 81.44, std 13.98, range [39.22, 96.5]

Radius of gyration: 15.38 Å; chains: 1; bounding box: 34×23×44 Å

Secondary structure (DSSP, 8-state):
-EEE-GGG--SSPPSEEEEEEEEEE--SSSS-S-EEEEEEEEEEEEETTTTEEEEEEEEEPPPEEESSPPS-PBPP-